Protein AF-A0A2J8MGQ7-F1 (afdb_monomer_lite)

Sequence (127 aa):
MDNKISPEAQVAELELDAVIGFNGHVPTGLKCHPDQEHMIYPLGCTVLIQAINTKEQNFLQGHGNNVSCLAISRSGEYIASGQVTFMGFKTSFCGIIRTESCLLGCPFTKAKLKLWPFLQMICTWYH

InterPro domains:
  IPR015943 WD40/YVTN repeat-like-containing domain superfamily [G3DSA:2.130.10.10] (12-21)
  IPR015943 WD40/YVTN repeat-like-containing domain superfamily [G3DSA:2.130.10.10] (22-85)
  IPR036322 WD40-repeat-containing domain superfamily [SSF50978] (15-83)
  IPR050630 WD repeat Echinoderm Microtubule-associated Protein-like [PTHR13720] (8-85)

Radius of gyration: 18.91 Å; chains: 1; bounding box: 63×36×53 Å

Organism: Pan troglodytes (NCBI:txid9598)

pLDDT: mean 70.19, std 22.71, range [23.09, 94.5]

Foldseek 3Di:
DDPPDDPDPDDDDDDDDDDDDADPVQVVQWDQQPVNQWIWHFDWQWIWIAGPVPRDIFIHHDGPTGWRYWDADPVRQWIWTDHDDDPDDPDPQIFIAGVVCRVVPHDGDRDDDDDDDDDPDDDDDDD

Secondary structure (DSSP, 8-state):
-----PPP--PPPPP--------TTSTT--EE-TTSSEEEEEETTEEEEEETTT--EEEEE--SS-EEEEEE-TTSSEEEEEE---TTS----EEEEEHHHHTTTPPP----PPP-SSSS-------

Structure (mmCIF, N/CA/C/O backbone):
data_AF-A0A2J8MGQ7-F1
#
_entry.id   AF-A0A2J8MGQ7-F1
#
loop_
_atom_site.group_PDB
_atom_site.id
_atom_site.type_symbol
_atom_site.label_atom_id
_atom_site.label_alt_id
_atom_site.label_comp_id
_atom_site.label_asym_id
_atom_site.label_entity_id
_atom_site.label_seq_id
_atom_site.pdbx_PDB_ins_code
_atom_site.Cartn_x
_atom_site.Cartn_y
_atom_site.Cartn_z
_atom_site.occupancy
_atom_site.B_iso_or_equiv
_atom_site.auth_seq_id
_atom_site.auth_comp_id
_atom_site.auth_asym_id
_atom_site.auth_atom_id
_atom_site.pdbx_PDB_model_num
ATOM 1 N N . MET A 1 1 ? 49.393 9.416 33.531 1.00 48.56 1 MET A N 1
ATOM 2 C CA . MET A 1 1 ? 48.715 10.264 32.527 1.00 48.56 1 MET A CA 1
ATOM 3 C C . MET A 1 1 ? 47.373 9.615 32.300 1.00 48.56 1 MET A C 1
ATOM 5 O O . MET A 1 1 ? 47.281 8.649 31.554 1.00 48.56 1 MET A O 1
ATOM 9 N N . ASP A 1 2 ? 46.390 10.051 33.076 1.00 50.78 2 ASP A N 1
ATOM 10 C CA . ASP A 1 2 ? 45.102 9.376 33.182 1.00 50.78 2 ASP A CA 1
ATOM 11 C C . ASP A 1 2 ? 44.245 9.770 31.983 1.00 50.78 2 ASP A C 1
ATOM 13 O O . ASP A 1 2 ? 43.874 10.934 31.819 1.00 50.78 2 ASP A O 1
ATOM 17 N N . ASN A 1 3 ? 43.979 8.797 31.113 1.00 54.81 3 ASN A N 1
ATOM 18 C CA . ASN A 1 3 ? 43.103 8.964 29.962 1.00 54.81 3 ASN A CA 1
ATOM 19 C C . ASN A 1 3 ? 41.664 9.117 30.467 1.00 54.81 3 ASN A C 1
ATOM 21 O O . ASN A 1 3 ? 40.973 8.137 30.741 1.00 54.81 3 ASN A O 1
ATOM 25 N N . LYS A 1 4 ? 41.218 10.366 30.624 1.00 59.81 4 LYS A N 1
ATOM 26 C CA . LYS A 1 4 ? 39.812 10.688 30.862 1.00 59.81 4 LYS A CA 1
ATOM 27 C C . LYS A 1 4 ? 39.033 10.446 29.571 1.00 59.81 4 LYS A C 1
ATOM 29 O O . LYS A 1 4 ? 39.105 11.241 28.640 1.00 59.81 4 LYS A O 1
ATOM 34 N N . ILE A 1 5 ? 38.302 9.338 29.530 1.00 63.28 5 ILE A N 1
ATOM 35 C CA . ILE A 1 5 ? 37.294 9.064 28.506 1.00 63.28 5 ILE A CA 1
ATOM 36 C C . ILE A 1 5 ? 36.172 10.094 28.688 1.00 63.28 5 ILE A C 1
ATOM 38 O O . ILE A 1 5 ? 35.540 10.169 29.741 1.00 63.28 5 ILE A O 1
ATOM 42 N N . SER A 1 6 ? 36.007 10.949 27.678 1.00 63.00 6 SER A N 1
ATOM 43 C CA . SER A 1 6 ? 34.891 11.890 27.545 1.00 63.00 6 SER A CA 1
ATOM 44 C C . SER A 1 6 ? 33.564 11.123 27.588 1.00 63.00 6 SER A C 1
ATOM 46 O O . SER A 1 6 ? 33.493 10.057 26.978 1.00 63.00 6 SER A O 1
ATOM 48 N N . PRO A 1 7 ? 32.510 11.642 28.243 1.00 65.06 7 PRO A N 1
ATOM 49 C CA . PRO A 1 7 ? 31.212 10.984 28.239 1.00 65.06 7 PRO A CA 1
ATOM 50 C C . PRO A 1 7 ? 30.700 10.894 26.798 1.00 65.06 7 PRO A C 1
ATOM 52 O O . PRO A 1 7 ? 30.649 11.896 26.083 1.00 65.06 7 PRO A O 1
ATOM 55 N N . GLU A 1 8 ? 30.382 9.679 26.360 1.00 63.72 8 GLU A N 1
ATOM 56 C CA . GLU A 1 8 ? 29.772 9.422 25.059 1.00 63.72 8 GLU A CA 1
ATOM 57 C C . GLU A 1 8 ? 28.444 10.183 24.993 1.00 63.72 8 GLU A C 1
ATOM 59 O O . GLU A 1 8 ? 27.554 9.991 25.825 1.00 63.72 8 GLU A O 1
ATOM 64 N N . ALA A 1 9 ? 28.336 11.115 24.045 1.00 67.12 9 ALA A N 1
ATOM 65 C CA . ALA A 1 9 ? 27.118 11.874 23.825 1.00 67.12 9 ALA A CA 1
ATOM 66 C C . ALA A 1 9 ? 26.003 10.901 23.422 1.00 67.12 9 ALA A C 1
ATOM 68 O O . ALA A 1 9 ? 26.069 10.269 22.369 1.00 67.12 9 ALA A O 1
ATOM 69 N N . GLN A 1 10 ? 24.997 10.761 24.281 1.00 67.62 10 GLN A N 1
ATOM 70 C CA . GLN A 1 10 ? 23.831 9.925 24.027 1.00 67.62 10 GLN A CA 1
ATOM 71 C C . GLN A 1 10 ? 23.027 10.565 22.889 1.00 67.62 10 GLN A C 1
ATOM 73 O O . GLN A 1 10 ? 22.421 11.622 23.066 1.00 67.62 10 GLN A O 1
ATOM 78 N N . VAL A 1 11 ? 23.080 9.968 21.699 1.00 79.25 11 VAL A N 1
ATOM 79 C CA . VAL A 1 11 ? 22.326 10.435 20.531 1.00 79.25 11 VAL A CA 1
ATOM 80 C C . VAL A 1 11 ? 20.893 9.931 20.665 1.00 79.25 11 VAL A C 1
ATOM 82 O O . VAL A 1 11 ? 20.668 8.725 20.709 1.00 79.25 11 VAL A O 1
ATOM 85 N N . ALA A 1 12 ? 19.932 10.850 20.760 1.00 82.94 12 ALA A N 1
ATOM 86 C CA . ALA A 1 12 ? 18.515 10.506 20.795 1.00 82.94 12 ALA A CA 1
ATOM 87 C C . ALA A 1 12 ? 18.059 9.976 19.425 1.00 82.94 12 ALA A C 1
ATOM 89 O O . ALA A 1 12 ? 18.365 10.571 18.389 1.00 82.94 12 ALA A O 1
ATOM 90 N N . GLU A 1 13 ? 17.331 8.862 19.430 1.00 83.00 13 GLU A N 1
ATOM 91 C CA . GLU A 1 13 ? 16.676 8.319 18.242 1.00 83.00 13 GLU A CA 1
ATOM 92 C C . GLU A 1 13 ? 15.493 9.223 17.858 1.00 83.00 13 GLU A C 1
ATOM 94 O O . GLU A 1 13 ? 14.741 9.676 18.722 1.00 83.00 13 GLU A O 1
ATOM 99 N N . LEU A 1 14 ? 15.373 9.550 16.570 1.00 85.69 14 LEU A N 1
ATOM 100 C CA . LEU A 1 14 ? 14.304 10.400 16.048 1.00 85.69 14 LEU A CA 1
ATOM 101 C C . LEU A 1 14 ? 13.229 9.524 15.410 1.00 85.69 14 LEU A C 1
ATOM 103 O O . LEU A 1 14 ? 13.522 8.747 14.500 1.00 85.69 14 LEU A O 1
ATOM 107 N N . GLU A 1 15 ? 11.988 9.697 15.851 1.00 81.12 15 GLU A N 1
ATOM 108 C CA . GLU A 1 15 ? 10.827 9.030 15.268 1.00 81.12 15 GLU A CA 1
ATOM 109 C C . GLU A 1 15 ? 10.194 9.896 14.171 1.00 81.12 15 GLU A C 1
ATOM 111 O O . GLU A 1 15 ? 10.194 11.129 14.231 1.00 81.12 15 GLU A O 1
ATOM 116 N N . LEU A 1 16 ? 9.673 9.244 13.132 1.00 78.75 16 LEU A N 1
ATOM 117 C CA . LEU A 1 16 ? 8.973 9.923 12.047 1.00 78.75 16 LEU A CA 1
ATOM 118 C C . LEU A 1 16 ? 7.576 10.340 12.518 1.00 78.75 16 LEU A C 1
ATOM 120 O O . LEU A 1 16 ? 6.727 9.481 12.728 1.00 78.75 16 LEU A O 1
ATOM 124 N N . ASP A 1 17 ? 7.342 11.648 12.621 1.00 82.50 17 ASP A N 1
ATOM 125 C CA . ASP A 1 17 ? 6.068 12.203 13.099 1.00 82.50 17 ASP A CA 1
ATOM 126 C C . ASP A 1 17 ? 4.961 12.144 12.030 1.00 82.50 17 ASP A C 1
ATOM 128 O O . ASP A 1 17 ? 3.910 11.537 12.219 1.00 82.50 17 ASP A O 1
ATOM 132 N N . ALA A 1 18 ? 5.205 12.728 10.855 1.00 84.12 18 ALA A N 1
ATOM 133 C CA . ALA A 1 18 ? 4.231 12.742 9.770 1.00 84.12 18 ALA A CA 1
ATOM 134 C C . ALA A 1 18 ? 4.896 12.913 8.407 1.00 84.12 18 ALA A C 1
ATOM 136 O O . ALA A 1 18 ? 6.004 13.443 8.283 1.00 84.12 18 ALA A O 1
ATOM 137 N N . VAL A 1 19 ? 4.176 12.517 7.356 1.00 87.12 19 VAL A N 1
ATOM 138 C CA . VAL A 1 19 ? 4.591 12.757 5.977 1.00 87.12 19 VAL A CA 1
ATOM 139 C C . VAL A 1 19 ? 3.481 13.396 5.157 1.00 87.12 19 VAL A C 1
ATOM 141 O O . VAL A 1 19 ? 2.312 13.019 5.228 1.00 87.12 19 VAL A O 1
ATOM 144 N N . ILE A 1 20 ? 3.873 14.360 4.326 1.00 87.75 20 ILE A N 1
ATOM 145 C CA . ILE A 1 20 ? 2.988 15.081 3.418 1.00 87.75 20 ILE A CA 1
ATOM 146 C C . ILE A 1 20 ? 3.469 14.836 1.989 1.00 87.75 20 ILE A C 1
ATOM 148 O O . ILE A 1 20 ? 4.624 15.096 1.656 1.00 87.75 20 ILE A O 1
ATOM 152 N N . GLY A 1 21 ? 2.568 14.346 1.141 1.00 88.00 21 GLY A N 1
ATOM 153 C CA . GLY A 1 21 ? 2.836 14.075 -0.270 1.00 88.00 21 GLY A CA 1
ATOM 154 C C . GLY A 1 21 ? 2.407 12.673 -0.692 1.00 88.00 21 GLY A C 1
ATOM 155 O O . GLY A 1 21 ? 2.193 11.793 0.138 1.00 88.00 21 GLY A O 1
ATOM 156 N N . PHE A 1 22 ? 2.278 12.465 -2.002 1.00 88.56 22 PHE A N 1
ATOM 157 C CA . PHE A 1 22 ? 1.954 11.169 -2.602 1.00 88.56 22 PHE A CA 1
ATOM 158 C C . PHE A 1 22 ? 2.682 11.004 -3.941 1.00 88.56 22 PHE A C 1
ATOM 160 O O . PHE A 1 22 ? 2.957 11.987 -4.634 1.00 88.56 22 PHE A O 1
ATOM 167 N N . ASN A 1 23 ? 2.986 9.763 -4.331 1.00 85.88 23 ASN A N 1
ATOM 168 C CA . ASN A 1 23 ? 3.589 9.488 -5.634 1.00 85.88 23 ASN A CA 1
ATOM 169 C C . ASN A 1 23 ? 2.516 9.368 -6.731 1.00 85.88 23 ASN A C 1
ATOM 171 O O . ASN A 1 23 ? 1.955 8.296 -6.960 1.00 85.88 23 A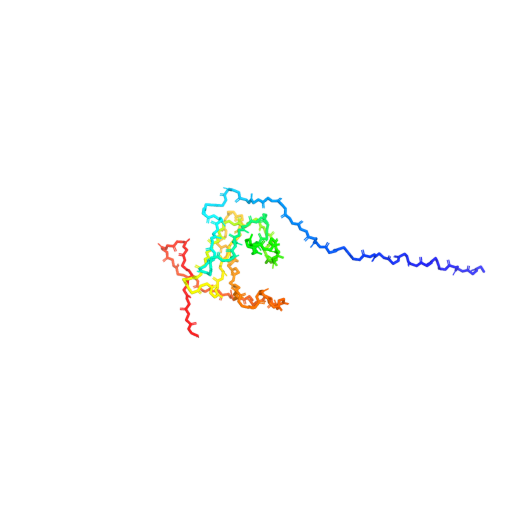SN A O 1
ATOM 175 N N . GLY A 1 24 ? 2.269 10.467 -7.447 1.00 86.94 24 GLY A N 1
ATOM 176 C CA . GLY A 1 24 ? 1.301 10.516 -8.549 1.00 86.94 24 GLY A CA 1
ATOM 177 C C . GLY A 1 24 ? 1.705 9.756 -9.819 1.00 86.94 24 GLY A C 1
ATOM 178 O O . GLY A 1 24 ? 0.880 9.609 -10.715 1.00 86.94 24 GLY A O 1
ATOM 179 N N . HIS A 1 25 ? 2.944 9.260 -9.919 1.00 87.38 25 HIS A N 1
ATOM 180 C CA . HIS A 1 25 ? 3.391 8.493 -11.085 1.00 87.38 25 HIS A CA 1
ATOM 181 C C . HIS A 1 25 ? 2.885 7.045 -11.070 1.00 87.38 25 HIS A C 1
ATOM 183 O O . HIS A 1 25 ? 2.820 6.410 -12.120 1.00 87.38 25 HIS A O 1
ATOM 189 N N . VAL A 1 26 ? 2.517 6.513 -9.898 1.00 86.94 26 VAL A N 1
ATOM 190 C CA . VAL A 1 26 ? 1.999 5.146 -9.764 1.00 86.94 26 VAL A CA 1
ATOM 191 C C . VAL A 1 26 ? 0.546 5.108 -10.250 1.00 86.94 26 VAL A C 1
ATOM 193 O O . VAL A 1 26 ? -0.328 5.684 -9.591 1.00 86.94 26 VAL A O 1
ATOM 196 N N . PRO A 1 27 ? 0.233 4.425 -11.3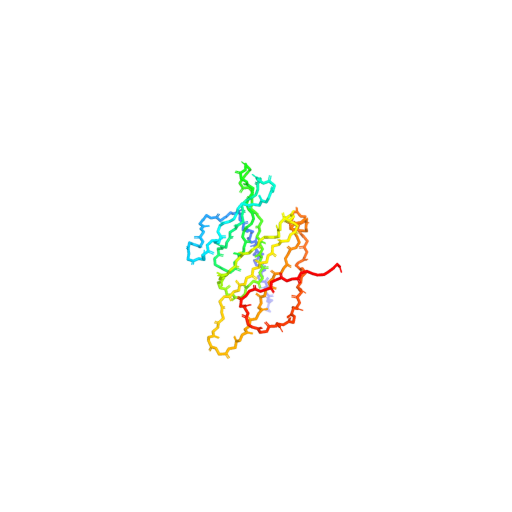68 1.00 84.38 27 PRO A N 1
ATOM 197 C CA . PRO A 1 27 ? -1.119 4.412 -11.908 1.00 84.38 27 PRO A CA 1
ATOM 198 C C . PRO A 1 27 ? -2.097 3.810 -10.905 1.00 84.38 27 PRO A C 1
ATOM 200 O O . PRO A 1 27 ? -1.923 2.688 -10.429 1.00 84.38 27 PRO A O 1
ATOM 203 N N . THR A 1 28 ? -3.154 4.555 -10.589 1.00 86.81 28 THR A N 1
ATOM 204 C CA . THR A 1 28 ? -4.156 4.161 -9.587 1.00 86.81 28 THR A CA 1
ATOM 205 C C . THR A 1 28 ? -3.573 3.893 -8.187 1.00 86.81 28 THR A C 1
ATOM 207 O O . THR A 1 28 ? -4.161 3.138 -7.418 1.00 86.81 28 THR A O 1
ATOM 210 N N . GLY A 1 29 ? -2.426 4.499 -7.856 1.00 86.88 29 GLY A N 1
ATOM 211 C CA . GLY A 1 29 ? -1.696 4.259 -6.609 1.00 86.88 29 GLY A CA 1
ATOM 212 C C . GLY A 1 29 ? -2.379 4.784 -5.345 1.00 86.88 29 GLY A C 1
ATOM 213 O O . GLY A 1 29 ? -2.102 4.268 -4.274 1.00 86.88 29 GLY A O 1
ATOM 214 N N . LEU A 1 30 ? -3.286 5.758 -5.445 1.00 93.88 30 LEU A N 1
ATOM 215 C CA . LEU A 1 30 ? -4.131 6.184 -4.327 1.00 93.88 30 LEU A CA 1
ATOM 216 C C . LEU A 1 30 ? -5.424 5.361 -4.325 1.00 93.88 30 LEU A C 1
ATOM 218 O O . LEU A 1 30 ? -6.174 5.370 -5.304 1.00 93.88 30 LEU A O 1
ATOM 222 N N . LYS A 1 31 ? -5.686 4.652 -3.228 1.00 92.06 31 LYS A N 1
ATOM 223 C CA . LYS A 1 31 ? -6.867 3.805 -3.046 1.00 92.06 31 LYS A CA 1
ATOM 224 C C . LYS A 1 31 ? -7.572 4.146 -1.735 1.00 92.06 31 LYS A C 1
ATOM 226 O O . LYS A 1 31 ? -6.916 4.399 -0.732 1.00 92.06 31 LYS A O 1
ATOM 231 N N . CYS A 1 32 ? -8.899 4.099 -1.738 1.00 94.00 32 CYS A N 1
ATOM 232 C CA . CYS A 1 32 ? -9.684 4.068 -0.507 1.00 94.00 32 CYS A CA 1
ATOM 233 C C . CYS A 1 32 ? -9.855 2.607 -0.077 1.00 94.00 32 CYS A C 1
ATOM 235 O O . CYS A 1 32 ? -10.130 1.746 -0.920 1.00 94.00 32 CYS A O 1
ATOM 237 N N . HIS A 1 33 ? -9.650 2.324 1.203 1.00 92.56 33 HIS A N 1
ATOM 238 C CA . HIS A 1 33 ? -9.894 1.011 1.775 1.00 92.56 33 HIS A CA 1
ATOM 239 C C . HIS A 1 33 ? -11.412 0.715 1.791 1.00 92.56 33 HIS A C 1
ATOM 241 O O . HIS A 1 33 ? -12.211 1.650 1.877 1.00 92.56 33 HIS A O 1
ATOM 247 N N . PRO A 1 34 ? -11.852 -0.556 1.685 1.00 90.31 34 PRO A N 1
ATOM 248 C CA . PRO A 1 34 ? -13.279 -0.894 1.672 1.00 90.31 34 PRO A CA 1
ATOM 249 C C . PRO A 1 34 ? -14.071 -0.456 2.912 1.00 90.31 34 PRO A C 1
ATOM 251 O O . PRO A 1 34 ? -15.292 -0.338 2.824 1.00 90.31 34 PRO A O 1
ATOM 254 N N . ASP A 1 35 ? -13.400 -0.197 4.040 1.00 91.12 35 ASP A N 1
ATOM 255 C CA . ASP A 1 35 ? -14.031 0.373 5.240 1.00 91.12 35 ASP A CA 1
ATOM 256 C C . ASP A 1 35 ? -14.417 1.851 5.102 1.00 91.12 35 ASP A C 1
ATOM 258 O O . ASP A 1 35 ? -15.158 2.346 5.939 1.00 91.12 35 ASP A O 1
ATOM 262 N N . GLN A 1 36 ? -13.953 2.533 4.048 1.00 92.62 36 GLN A N 1
ATOM 263 C CA . GLN A 1 36 ? -14.179 3.957 3.778 1.00 92.62 36 GLN A CA 1
ATOM 264 C C . GLN A 1 36 ? -13.587 4.918 4.822 1.00 92.62 36 GLN A C 1
ATOM 266 O O . GLN A 1 36 ? -13.826 6.120 4.746 1.00 92.62 36 GLN A O 1
ATOM 271 N N . GLU A 1 37 ? -12.760 4.415 5.737 1.00 93.75 37 GLU A N 1
ATOM 272 C CA . GLU A 1 37 ? -12.134 5.184 6.816 1.00 93.75 37 GLU A CA 1
ATOM 273 C C . GLU A 1 37 ? -10.632 5.395 6.575 1.00 93.75 37 GLU A C 1
ATOM 275 O O . GLU A 1 37 ? -10.042 6.337 7.112 1.00 93.75 37 GLU A O 1
ATOM 280 N N . HIS A 1 38 ? -10.008 4.567 5.726 1.00 93.38 38 HIS A N 1
ATOM 281 C CA . HIS A 1 38 ? -8.571 4.622 5.447 1.00 93.38 38 HIS A CA 1
ATOM 282 C C . HIS A 1 38 ? -8.250 4.873 3.968 1.00 93.38 38 HIS A C 1
ATOM 284 O O . HIS A 1 38 ? -8.832 4.282 3.058 1.00 93.38 38 HIS A O 1
ATOM 290 N N . MET A 1 39 ? -7.246 5.711 3.717 1.00 94.50 39 MET A N 1
ATOM 291 C CA . MET A 1 39 ? -6.609 5.885 2.410 1.00 94.50 39 MET A CA 1
ATOM 292 C C . MET A 1 39 ? -5.269 5.168 2.377 1.00 94.50 39 MET A C 1
ATOM 294 O O . MET A 1 39 ? -4.513 5.217 3.340 1.00 94.50 39 MET A O 1
ATOM 298 N N . ILE A 1 40 ? -4.947 4.536 1.253 1.00 94.06 40 ILE A N 1
ATOM 299 C CA . ILE A 1 40 ? -3.706 3.787 1.070 1.00 94.06 40 ILE A CA 1
ATOM 300 C C . ILE A 1 40 ? -3.007 4.305 -0.182 1.00 94.06 40 ILE A C 1
ATOM 302 O O . ILE A 1 40 ? -3.619 4.367 -1.253 1.00 94.06 40 ILE A O 1
ATOM 306 N N . TYR A 1 41 ? -1.739 4.697 -0.057 1.00 94.06 41 TYR A N 1
ATOM 307 C CA . TYR A 1 41 ? -0.975 5.247 -1.175 1.00 94.06 41 TYR A CA 1
ATOM 308 C C . TYR A 1 41 ? 0.539 5.057 -1.037 1.00 94.06 41 TYR A C 1
ATOM 310 O O . TYR A 1 41 ? 1.069 5.021 0.073 1.00 94.06 41 TYR A O 1
ATOM 318 N N . PRO A 1 42 ? 1.271 4.949 -2.159 1.00 92.56 42 PRO A N 1
ATOM 319 C CA . PRO A 1 42 ? 2.721 4.885 -2.148 1.00 92.56 42 PRO A CA 1
ATOM 320 C C . PRO A 1 42 ? 3.356 6.269 -2.000 1.00 92.56 42 PRO A C 1
ATOM 322 O O . PRO A 1 42 ? 2.912 7.261 -2.591 1.00 92.56 42 PRO A O 1
ATOM 325 N N . LEU A 1 43 ? 4.480 6.297 -1.294 1.00 92.25 43 LEU A N 1
ATOM 326 C CA . LEU A 1 43 ? 5.385 7.429 -1.224 1.00 92.25 43 LEU A CA 1
ATOM 327 C C . LEU A 1 43 ? 6.833 6.931 -1.226 1.00 92.25 43 LEU A C 1
ATOM 329 O O . LEU A 1 43 ? 7.319 6.366 -0.247 1.00 92.25 43 LEU A O 1
ATOM 333 N N . GLY A 1 44 ? 7.530 7.131 -2.345 1.00 89.62 44 GLY A N 1
ATOM 334 C CA . GLY A 1 44 ? 8.874 6.584 -2.514 1.00 89.62 44 GLY A CA 1
ATOM 335 C C . GLY A 1 44 ? 8.865 5.057 -2.377 1.00 89.62 44 GLY A C 1
ATOM 336 O O . GLY A 1 44 ? 8.126 4.364 -3.072 1.00 89.62 44 GLY A O 1
ATOM 337 N N . CYS A 1 45 ? 9.678 4.527 -1.465 1.00 88.62 45 CYS A N 1
ATOM 338 C CA . CYS A 1 45 ? 9.777 3.099 -1.142 1.00 88.62 45 CYS A CA 1
ATOM 339 C C . CYS A 1 45 ? 8.842 2.631 -0.006 1.00 88.62 45 CYS A C 1
ATOM 341 O O . CYS A 1 45 ? 8.958 1.499 0.463 1.00 88.62 45 CYS A O 1
ATOM 343 N N . THR A 1 46 ? 7.903 3.465 0.433 1.00 88.19 46 THR A N 1
ATOM 344 C CA . THR A 1 46 ? 6.989 3.150 1.539 1.00 88.19 46 THR A CA 1
ATOM 345 C C . THR A 1 46 ? 5.547 3.191 1.046 1.00 88.19 46 THR A C 1
ATOM 347 O O . THR A 1 46 ? 5.207 3.977 0.161 1.00 88.19 46 THR A O 1
ATOM 350 N N . VAL A 1 47 ? 4.683 2.351 1.613 1.00 90.69 47 VAL A N 1
ATOM 351 C CA . VAL A 1 47 ? 3.227 2.468 1.439 1.00 90.69 47 VAL A CA 1
ATOM 352 C C . VAL A 1 47 ? 2.638 3.034 2.724 1.00 90.69 47 VAL A C 1
ATOM 354 O O . VAL A 1 47 ? 2.946 2.548 3.806 1.00 90.69 47 VAL A O 1
ATOM 357 N N . LEU A 1 48 ? 1.821 4.074 2.618 1.00 92.00 48 LEU A N 1
ATOM 358 C CA . LEU A 1 48 ? 1.135 4.680 3.753 1.00 92.00 48 LEU A CA 1
ATOM 359 C C . LEU A 1 48 ? -0.300 4.169 3.820 1.00 92.00 48 LEU A C 1
ATOM 361 O O . 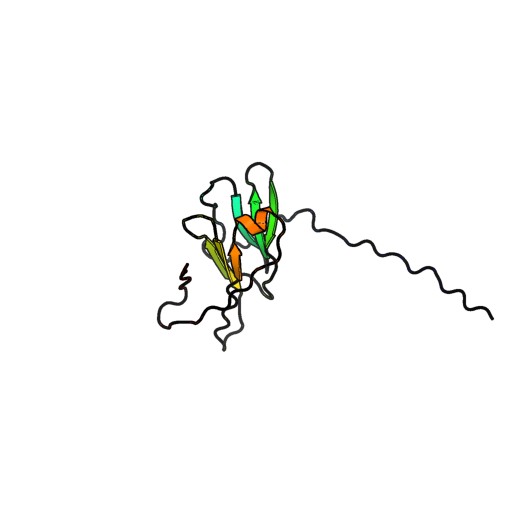LEU A 1 48 ? -0.958 4.043 2.787 1.00 92.00 48 LEU A O 1
ATOM 365 N N . ILE A 1 49 ? -0.775 3.933 5.041 1.00 92.94 49 ILE A N 1
ATOM 366 C CA . ILE A 1 49 ? -2.195 3.823 5.377 1.00 92.94 49 ILE A CA 1
ATOM 367 C C . ILE A 1 49 ? -2.525 5.030 6.250 1.00 92.94 49 ILE A C 1
ATOM 369 O O . ILE A 1 49 ? -1.953 5.177 7.325 1.00 92.94 49 ILE A O 1
ATOM 373 N N . GLN A 1 50 ? -3.419 5.900 5.797 1.00 93.31 50 GLN A N 1
ATOM 374 C CA . GLN A 1 50 ? -3.807 7.107 6.513 1.00 93.31 50 GLN A CA 1
ATOM 375 C C . GLN A 1 50 ? -5.291 7.076 6.865 1.00 93.31 50 GLN A C 1
ATOM 377 O O . GLN A 1 50 ? -6.135 6.953 5.977 1.00 93.31 50 GLN A O 1
ATOM 382 N N . ALA A 1 51 ? -5.611 7.265 8.143 1.00 93.19 51 ALA A N 1
ATOM 383 C CA . ALA A 1 51 ? -6.979 7.476 8.589 1.00 93.19 51 ALA A CA 1
ATOM 384 C C . ALA A 1 51 ? -7.508 8.819 8.060 1.00 93.19 51 ALA A C 1
ATOM 386 O O . ALA A 1 51 ? -6.880 9.872 8.208 1.00 93.19 51 ALA A O 1
ATOM 387 N N . ILE A 1 52 ? -8.677 8.805 7.422 1.00 93.00 52 ILE A N 1
ATOM 388 C CA . ILE A 1 52 ? -9.246 9.985 6.757 1.00 93.00 52 ILE A CA 1
ATOM 389 C C . ILE A 1 52 ? -9.638 11.049 7.782 1.00 93.00 52 ILE A C 1
ATOM 391 O O . ILE A 1 52 ? -9.366 12.236 7.561 1.00 93.00 52 ILE A O 1
ATOM 395 N N . ASN A 1 53 ? -10.238 10.615 8.890 1.00 93.75 53 ASN A N 1
ATOM 396 C CA . ASN A 1 53 ? -10.809 11.481 9.915 1.00 93.75 53 ASN A CA 1
ATOM 397 C C . ASN A 1 53 ? -9.748 12.016 10.885 1.00 93.75 53 ASN A C 1
ATOM 399 O O . ASN A 1 53 ? -9.674 13.223 11.101 1.00 93.75 53 ASN A O 1
ATOM 403 N N . THR A 1 54 ? -8.890 11.143 11.423 1.00 93.12 54 THR A N 1
ATOM 404 C CA . THR A 1 54 ? -7.874 11.518 12.426 1.00 93.12 54 THR A CA 1
ATOM 405 C C . THR A 1 54 ? -6.556 11.989 11.815 1.00 93.12 54 THR A C 1
ATOM 407 O O . THR A 1 54 ? -5.754 12.607 12.504 1.00 93.12 54 THR A O 1
ATOM 410 N N . LYS A 1 55 ? -6.329 11.725 10.519 1.00 91.06 55 LYS A N 1
ATOM 411 C CA . LYS A 1 55 ? -5.055 11.943 9.809 1.00 91.06 55 LYS A CA 1
ATOM 412 C C . LYS A 1 55 ? -3.880 11.112 10.318 1.00 91.06 55 LYS A C 1
ATOM 414 O O . LYS A 1 55 ? -2.789 11.299 9.785 1.00 91.06 55 LYS A O 1
ATOM 419 N N . GLU A 1 56 ? -4.103 10.178 11.240 1.00 91.25 56 GLU A N 1
ATOM 420 C CA . GLU A 1 56 ? -3.091 9.229 11.711 1.00 91.25 56 GLU A CA 1
ATOM 421 C C . GLU A 1 56 ? -2.529 8.403 10.548 1.00 91.25 56 GLU A C 1
ATOM 423 O O . GLU A 1 56 ? -3.266 8.021 9.633 1.00 91.25 56 GLU A O 1
ATOM 428 N N . GLN A 1 57 ? -1.219 8.155 10.568 1.00 90.38 57 GLN A N 1
ATOM 429 C CA . GLN A 1 57 ? -0.487 7.503 9.484 1.00 90.38 57 GLN A CA 1
ATOM 430 C C . GLN A 1 57 ? 0.241 6.260 9.988 1.00 90.38 57 GLN A C 1
ATOM 432 O O . GLN A 1 57 ? 1.001 6.321 10.947 1.00 90.38 57 GLN A O 1
ATOM 437 N N . ASN A 1 58 ? 0.068 5.156 9.268 1.00 89.69 58 ASN A N 1
ATOM 438 C CA . ASN A 1 58 ? 0.827 3.928 9.451 1.00 89.69 58 ASN A CA 1
ATOM 439 C C . ASN A 1 58 ? 1.738 3.702 8.242 1.00 89.69 58 ASN A C 1
ATOM 441 O O . ASN A 1 58 ? 1.305 3.796 7.087 1.00 89.69 58 ASN A O 1
ATOM 445 N N . PHE A 1 59 ? 3.002 3.374 8.510 1.00 86.56 59 PHE A N 1
ATOM 446 C CA . PHE A 1 59 ? 4.038 3.228 7.491 1.00 86.56 59 PHE A CA 1
ATOM 447 C C . PHE A 1 59 ? 4.357 1.756 7.233 1.00 86.56 59 PHE A C 1
ATOM 449 O O . PHE A 1 59 ? 4.914 1.057 8.076 1.00 86.56 59 PHE A O 1
ATOM 456 N N . LEU A 1 60 ? 4.070 1.292 6.020 1.00 86.44 60 LEU A N 1
ATOM 457 C CA . LEU A 1 60 ? 4.466 -0.028 5.544 1.00 86.44 60 LEU A CA 1
ATOM 458 C C . LEU A 1 60 ? 5.836 0.066 4.870 1.00 86.44 60 LEU A C 1
ATOM 460 O O . LEU A 1 60 ? 5.953 0.380 3.680 1.00 86.44 60 LEU A O 1
ATOM 464 N N . GLN A 1 61 ? 6.878 -0.188 5.654 1.00 82.69 61 GLN A N 1
ATOM 465 C CA . GLN A 1 61 ? 8.268 -0.153 5.210 1.00 82.69 61 GLN A CA 1
ATOM 466 C C . GLN A 1 61 ? 8.757 -1.552 4.811 1.00 82.69 61 GLN A C 1
ATOM 468 O O . GLN A 1 61 ? 8.422 -2.555 5.434 1.00 82.69 61 GLN A O 1
ATOM 473 N N . GLY A 1 62 ? 9.575 -1.641 3.763 1.00 77.69 62 GLY A N 1
ATOM 474 C CA . GLY A 1 62 ? 10.161 -2.922 3.353 1.00 77.69 62 GLY A CA 1
ATOM 475 C C . GLY A 1 62 ? 10.622 -2.992 1.904 1.00 77.69 62 GLY A C 1
ATOM 476 O O . GLY A 1 62 ? 11.412 -3.877 1.568 1.00 77.69 62 GLY A O 1
ATOM 477 N N . HIS A 1 63 ? 10.178 -2.070 1.046 1.00 80.25 63 HIS A N 1
ATOM 478 C CA . HIS A 1 63 ? 10.727 -1.974 -0.301 1.00 80.25 63 HIS A CA 1
ATOM 479 C C . HIS A 1 63 ? 12.105 -1.312 -0.276 1.00 80.25 63 HIS A C 1
ATOM 481 O O . HIS A 1 63 ? 12.331 -0.320 0.409 1.00 80.25 63 HIS A O 1
ATOM 487 N N . GLY A 1 64 ? 13.028 -1.853 -1.070 1.00 82.38 64 GLY A N 1
ATOM 488 C CA . GLY A 1 64 ? 14.362 -1.272 -1.265 1.00 82.38 64 GLY A CA 1
ATOM 489 C C . GLY A 1 64 ? 14.427 -0.254 -2.407 1.00 82.38 64 GLY A C 1
ATOM 490 O O . GLY A 1 64 ? 15.497 0.261 -2.707 1.00 82.38 64 GLY A O 1
ATOM 491 N N . ASN A 1 65 ? 13.312 -0.017 -3.100 1.00 84.38 65 ASN A N 1
ATOM 492 C CA . ASN A 1 65 ? 13.208 0.917 -4.220 1.00 84.38 65 ASN A CA 1
ATOM 493 C C . ASN A 1 65 ? 11.783 1.489 -4.295 1.00 84.38 65 ASN A C 1
ATOM 495 O O . ASN A 1 65 ? 10.896 1.030 -3.576 1.00 84.38 65 ASN A O 1
ATOM 499 N N . ASN A 1 66 ? 11.556 2.469 -5.172 1.00 86.56 66 ASN A N 1
ATOM 500 C CA . ASN A 1 66 ? 10.267 3.128 -5.341 1.00 86.56 66 ASN A CA 1
ATOM 501 C C . ASN A 1 66 ? 9.149 2.118 -5.636 1.00 86.56 66 ASN A C 1
ATOM 503 O O . ASN A 1 66 ? 9.293 1.260 -6.512 1.00 86.56 66 ASN A O 1
ATOM 507 N N . VAL A 1 67 ? 8.033 2.242 -4.924 1.00 88.69 67 VAL A N 1
ATOM 508 C CA . VAL A 1 67 ? 6.829 1.444 -5.149 1.00 88.69 67 VAL A CA 1
ATOM 509 C C . VAL A 1 67 ? 6.276 1.779 -6.533 1.00 88.69 67 VAL A C 1
ATOM 511 O O . VAL A 1 67 ? 6.146 2.946 -6.901 1.00 88.69 67 VAL A O 1
ATOM 514 N N . SER A 1 68 ? 5.985 0.751 -7.323 1.00 87.81 68 SER A N 1
ATOM 515 C CA . SER A 1 68 ? 5.526 0.854 -8.712 1.00 87.81 68 SER A CA 1
ATOM 516 C C . SER A 1 68 ? 4.090 0.378 -8.916 1.00 87.81 68 SER A C 1
ATOM 518 O O . SER A 1 68 ? 3.475 0.734 -9.919 1.00 87.81 68 SER A O 1
ATOM 520 N N . CYS A 1 69 ? 3.538 -0.406 -7.988 1.00 86.81 69 CYS A N 1
ATOM 521 C CA . CYS A 1 69 ? 2.147 -0.850 -8.019 1.00 86.81 69 CYS A CA 1
ATOM 522 C C . CYS A 1 69 ? 1.596 -1.097 -6.609 1.00 86.81 69 CYS A C 1
ATOM 524 O O . CYS A 1 69 ? 2.349 -1.401 -5.681 1.00 86.81 69 CYS A O 1
ATOM 526 N N . LEU A 1 70 ? 0.273 -0.972 -6.471 1.00 88.62 70 LEU A N 1
ATOM 527 C CA . LEU A 1 70 ? -0.467 -1.161 -5.226 1.00 88.62 70 LEU A CA 1
ATOM 528 C C . LEU A 1 70 ? -1.854 -1.760 -5.518 1.00 88.62 70 LEU A C 1
ATOM 530 O O . LEU A 1 70 ? -2.551 -1.302 -6.426 1.00 88.62 70 LEU A O 1
ATOM 534 N N . ALA A 1 71 ? -2.270 -2.748 -4.728 1.00 88.31 71 ALA A N 1
ATOM 535 C CA . ALA A 1 71 ? -3.597 -3.352 -4.774 1.00 88.31 71 ALA A CA 1
ATOM 536 C C . ALA A 1 71 ? -4.107 -3.683 -3.363 1.00 88.31 71 ALA A C 1
ATOM 538 O O . ALA A 1 71 ? -3.322 -3.974 -2.465 1.00 88.31 71 ALA A O 1
ATOM 539 N N . ILE A 1 72 ? -5.428 -3.671 -3.188 1.00 87.75 72 ILE A N 1
ATOM 540 C CA . ILE A 1 72 ? -6.111 -4.040 -1.940 1.00 87.75 72 ILE A CA 1
ATOM 541 C C . ILE A 1 72 ? -7.054 -5.204 -2.255 1.00 87.75 72 ILE A C 1
ATOM 543 O O . ILE A 1 72 ? -7.673 -5.228 -3.326 1.00 87.75 72 ILE A O 1
ATOM 547 N N . SER A 1 73 ? -7.159 -6.182 -1.355 1.00 88.62 73 SER A N 1
ATOM 548 C CA . SER A 1 73 ? -8.153 -7.250 -1.466 1.00 88.62 73 SER A CA 1
ATOM 549 C C . SER A 1 73 ? -9.576 -6.688 -1.394 1.00 88.62 73 SER A C 1
ATOM 551 O O . SER A 1 73 ? -9.835 -5.649 -0.792 1.00 88.62 73 SER A O 1
ATOM 553 N N . ARG A 1 74 ? -10.547 -7.404 -1.973 1.00 85.12 74 ARG A N 1
ATOM 554 C CA . ARG A 1 74 ? -11.962 -6.997 -1.898 1.00 85.12 74 ARG A CA 1
ATOM 555 C C . ARG A 1 74 ? -12.503 -6.963 -0.465 1.00 85.12 74 ARG A C 1
ATOM 557 O O . ARG A 1 74 ? -13.385 -6.162 -0.194 1.00 85.12 74 ARG A O 1
ATOM 564 N N . SER A 1 75 ? -11.983 -7.818 0.421 1.00 83.25 75 SER A N 1
ATOM 565 C CA . SER A 1 75 ? -12.331 -7.813 1.847 1.00 83.25 75 SER A CA 1
ATOM 566 C C . SER A 1 75 ? -11.646 -6.691 2.632 1.00 83.25 75 SER A C 1
ATOM 568 O O . SER A 1 75 ? -12.031 -6.440 3.765 1.00 83.25 75 SER A O 1
ATOM 570 N N . GLY A 1 76 ? -10.627 -6.033 2.067 1.00 83.19 76 GLY A N 1
ATOM 571 C CA . GLY A 1 76 ? -9.794 -5.056 2.772 1.00 83.19 76 GLY A CA 1
ATOM 572 C C . GLY A 1 76 ? -8.699 -5.679 3.644 1.00 83.19 76 GLY A C 1
ATOM 573 O O . GLY A 1 76 ? -7.715 -5.029 3.967 1.00 83.19 76 GLY A O 1
ATOM 574 N N . GLU A 1 77 ? -8.779 -6.971 3.957 1.00 83.38 77 GLU A N 1
ATOM 575 C CA . GLU A 1 77 ? -7.842 -7.636 4.872 1.00 83.38 77 GLU A CA 1
ATOM 576 C C . GLU A 1 77 ? -6.394 -7.687 4.386 1.00 83.38 77 GLU A C 1
ATOM 578 O O . GLU A 1 77 ? -5.512 -7.987 5.185 1.00 83.38 77 GLU A O 1
ATOM 583 N N . TYR A 1 78 ? -6.125 -7.430 3.104 1.00 83.19 78 TYR A N 1
ATOM 584 C CA . TYR A 1 78 ? -4.780 -7.537 2.559 1.00 83.19 78 TYR A CA 1
ATOM 585 C C . TYR A 1 78 ? -4.434 -6.425 1.584 1.00 83.19 78 TYR A C 1
ATOM 587 O O . TYR A 1 78 ? -5.226 -6.058 0.714 1.00 83.19 78 TYR A O 1
ATOM 595 N N . ILE A 1 79 ? -3.185 -5.984 1.666 1.00 86.56 79 ILE A N 1
ATOM 596 C CA . ILE A 1 79 ? -2.569 -5.022 0.760 1.00 86.56 79 ILE A CA 1
ATOM 597 C C . ILE A 1 79 ? -1.395 -5.709 0.069 1.00 86.56 79 ILE A C 1
ATOM 599 O O . ILE A 1 79 ? -0.589 -6.371 0.719 1.00 86.56 79 ILE A O 1
ATOM 603 N N . ALA A 1 80 ? -1.301 -5.546 -1.248 1.00 87.38 80 ALA A N 1
ATOM 604 C CA . ALA A 1 80 ? -0.191 -6.016 -2.062 1.00 87.38 80 ALA A CA 1
ATOM 605 C C . ALA A 1 80 ? 0.515 -4.828 -2.724 1.00 87.38 80 ALA A C 1
ATOM 607 O O . ALA A 1 80 ? -0.134 -3.986 -3.346 1.00 87.38 80 ALA A O 1
ATOM 608 N N . SER A 1 81 ? 1.842 -4.773 -2.637 1.00 84.94 81 SER A N 1
ATOM 609 C CA . SER A 1 81 ? 2.655 -3.710 -3.242 1.00 84.94 81 SER A CA 1
ATOM 610 C C . SER A 1 81 ? 3.887 -4.269 -3.946 1.00 84.94 81 SER A C 1
ATOM 612 O O . SER A 1 81 ? 4.428 -5.297 -3.542 1.00 84.94 81 SER A O 1
ATOM 614 N N . GLY A 1 82 ? 4.343 -3.601 -5.008 1.00 86.06 82 GLY A N 1
ATOM 615 C CA . GLY A 1 82 ? 5.546 -3.969 -5.767 1.00 86.06 82 GLY A CA 1
ATOM 616 C C . GLY A 1 82 ? 6.487 -2.784 -5.965 1.00 86.06 82 GLY A C 1
ATOM 617 O O . GLY A 1 82 ? 6.049 -1.641 -5.899 1.00 86.06 82 GLY A O 1
ATOM 618 N N . GLN A 1 83 ? 7.776 -3.039 -6.213 1.00 83.06 83 GLN A N 1
ATOM 619 C CA . GLN A 1 83 ? 8.794 -1.995 -6.422 1.00 83.06 83 GLN A CA 1
ATOM 620 C C . GLN A 1 83 ? 9.407 -2.011 -7.827 1.00 83.06 83 GLN A C 1
ATOM 622 O O . GLN A 1 83 ? 9.432 -3.042 -8.504 1.00 83.06 83 GLN A O 1
ATOM 627 N N . VAL A 1 84 ? 9.965 -0.870 -8.242 1.00 80.69 84 VAL A N 1
ATOM 628 C CA . VAL A 1 84 ? 10.766 -0.745 -9.466 1.00 80.69 84 VAL A CA 1
ATOM 629 C C . VAL A 1 84 ? 12.014 -1.618 -9.358 1.00 80.69 84 VAL A C 1
ATOM 631 O O . VAL A 1 84 ? 12.721 -1.632 -8.345 1.00 80.69 84 VAL A O 1
ATOM 634 N N . THR A 1 85 ? 12.305 -2.344 -10.431 1.00 72.06 85 THR A N 1
ATOM 635 C CA . THR A 1 85 ? 13.484 -3.199 -10.541 1.00 72.06 85 THR A CA 1
ATOM 636 C C . THR A 1 85 ? 14.182 -2.955 -11.873 1.00 72.06 85 THR A C 1
ATOM 638 O O . THR A 1 85 ? 13.540 -2.611 -12.864 1.00 72.06 85 THR A O 1
ATOM 641 N N . PHE A 1 86 ? 15.513 -3.050 -11.880 1.00 61.53 86 PHE A N 1
ATOM 642 C CA . PHE A 1 86 ? 16.312 -2.737 -13.062 1.00 61.53 86 PHE A CA 1
ATOM 643 C C . PHE A 1 86 ? 16.107 -3.799 -14.153 1.00 61.53 86 PHE A C 1
ATOM 645 O O . PHE A 1 86 ? 16.008 -4.995 -13.864 1.00 61.53 86 PHE A O 1
ATOM 652 N N . MET A 1 87 ? 16.008 -3.348 -15.406 1.00 55.12 87 MET A N 1
ATOM 653 C CA . MET A 1 87 ? 15.658 -4.182 -16.557 1.00 55.12 87 MET A CA 1
ATOM 654 C C . MET A 1 87 ? 16.651 -5.341 -16.729 1.00 55.12 87 MET A C 1
ATOM 656 O O . MET A 1 87 ? 17.855 -5.127 -16.828 1.00 55.12 87 MET A O 1
ATOM 660 N N . GLY A 1 88 ? 16.128 -6.571 -16.770 1.00 50.22 88 GLY A N 1
ATOM 661 C CA . GLY A 1 88 ? 16.900 -7.798 -17.009 1.00 50.22 88 GLY A CA 1
ATOM 662 C C . GLY A 1 88 ? 16.489 -8.985 -16.134 1.00 50.22 88 GLY A C 1
ATOM 663 O O . GLY A 1 88 ? 16.631 -10.128 -16.554 1.00 50.22 88 GLY A O 1
ATOM 664 N N . PHE A 1 89 ? 15.892 -8.740 -14.964 1.00 49.34 89 PHE A N 1
ATOM 665 C CA . PHE A 1 89 ? 15.359 -9.794 -14.098 1.00 49.34 89 PHE A CA 1
ATOM 666 C C . PHE A 1 89 ? 13.960 -9.427 -13.599 1.00 49.34 89 PHE A C 1
ATOM 668 O O . PHE A 1 89 ? 13.751 -8.353 -13.041 1.00 49.34 89 PHE A O 1
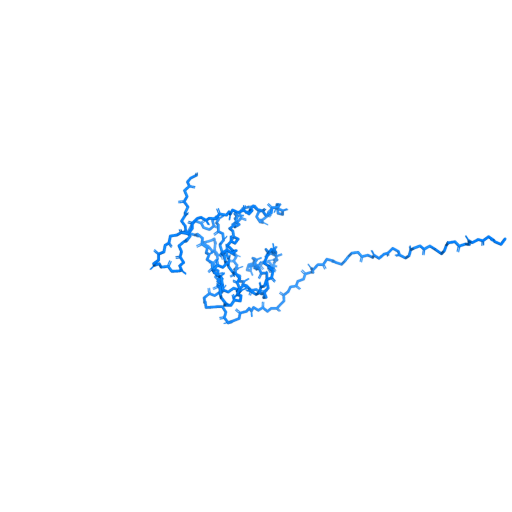ATOM 675 N N . LYS A 1 90 ? 12.993 -10.341 -13.769 1.00 45.50 90 LYS A N 1
ATOM 676 C CA . LYS A 1 90 ? 11.668 -10.260 -13.133 1.00 45.50 90 LYS A CA 1
ATOM 677 C C . LYS A 1 90 ? 11.840 -10.431 -11.626 1.00 45.50 90 LYS A C 1
ATOM 679 O O . LYS A 1 90 ? 11.716 -11.537 -11.108 1.00 45.50 90 LYS A O 1
ATOM 684 N N . THR A 1 91 ? 12.158 -9.366 -10.908 1.00 43.25 91 THR A N 1
ATOM 685 C CA . THR A 1 91 ? 12.176 -9.415 -9.446 1.00 43.25 91 THR A CA 1
ATOM 686 C C . THR A 1 91 ? 10.791 -9.050 -8.926 1.00 43.25 91 THR A C 1
ATOM 688 O O . THR A 1 91 ? 10.208 -8.016 -9.245 1.00 43.25 91 THR A O 1
ATOM 691 N N . SER A 1 92 ? 10.235 -10.016 -8.201 1.00 46.28 92 SER A N 1
AT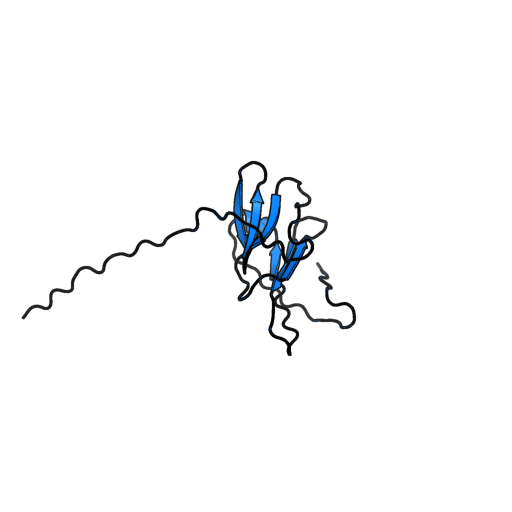OM 692 C CA . SER A 1 92 ? 8.866 -10.062 -7.704 1.00 46.28 92 SER A CA 1
ATOM 693 C C . SER A 1 92 ? 8.902 -9.822 -6.199 1.00 46.28 92 SER A C 1
ATOM 695 O O . SER A 1 92 ? 8.547 -10.705 -5.424 1.00 46.28 92 SER A O 1
ATOM 697 N N . PHE A 1 93 ? 9.405 -8.669 -5.753 1.00 48.91 93 PHE A N 1
ATOM 698 C CA . PHE A 1 93 ? 9.185 -8.270 -4.361 1.00 48.91 93 PHE A CA 1
ATOM 699 C C . PHE A 1 93 ? 7.773 -7.706 -4.260 1.00 48.91 93 PHE A C 1
ATOM 701 O O . PHE A 1 93 ? 7.562 -6.500 -4.343 1.00 48.91 93 PHE A O 1
ATOM 708 N N . CYS A 1 94 ? 6.816 -8.630 -4.169 1.00 53.59 94 CYS A N 1
ATOM 709 C CA . CYS A 1 94 ? 5.448 -8.344 -3.788 1.00 53.59 94 CYS A CA 1
ATOM 710 C C . CYS A 1 94 ? 5.362 -8.500 -2.268 1.00 53.59 94 CYS A C 1
ATOM 712 O O . CYS A 1 94 ? 5.443 -9.617 -1.759 1.00 53.59 94 CYS A O 1
ATOM 714 N N . GLY A 1 95 ? 5.295 -7.384 -1.544 1.00 57.28 95 GLY A N 1
ATOM 715 C CA . GLY A 1 95 ? 4.949 -7.419 -0.127 1.00 57.28 95 GLY A CA 1
ATOM 716 C C . GLY A 1 95 ? 3.446 -7.627 -0.024 1.00 57.28 95 GLY A C 1
ATOM 717 O O . GLY A 1 95 ? 2.702 -6.856 -0.623 1.00 57.28 95 GLY A O 1
ATOM 718 N N . ILE A 1 96 ? 3.006 -8.667 0.683 1.00 59.34 96 ILE A N 1
ATOM 719 C CA . ILE A 1 96 ? 1.600 -8.835 1.058 1.00 59.34 96 ILE A CA 1
ATOM 720 C C . ILE A 1 96 ? 1.521 -8.613 2.557 1.00 59.34 96 ILE A C 1
ATOM 722 O O . ILE A 1 96 ? 2.211 -9.289 3.316 1.00 59.34 96 ILE A O 1
ATOM 726 N N . ILE A 1 97 ? 0.705 -7.653 2.972 1.00 63.72 97 ILE A N 1
ATOM 727 C CA . ILE A 1 97 ? 0.541 -7.285 4.375 1.00 63.72 97 ILE A CA 1
ATOM 728 C C . ILE A 1 97 ? -0.929 -7.449 4.725 1.00 63.72 97 ILE A C 1
ATOM 730 O O . ILE A 1 97 ? -1.802 -7.009 3.977 1.00 63.72 97 ILE A O 1
ATOM 734 N N . ARG A 1 98 ? -1.191 -8.115 5.849 1.00 62.09 98 ARG A N 1
ATOM 735 C CA . ARG A 1 98 ? -2.532 -8.275 6.401 1.00 62.09 98 ARG A CA 1
ATOM 736 C C . ARG A 1 98 ? -2.898 -6.995 7.161 1.00 62.09 98 ARG A C 1
ATOM 738 O O . ARG A 1 98 ? -2.175 -6.590 8.069 1.00 62.09 98 ARG A O 1
ATOM 745 N N . THR A 1 99 ? -3.973 -6.330 6.753 1.00 56.75 99 THR A N 1
ATOM 746 C CA . THR A 1 99 ? -4.355 -4.980 7.200 1.00 56.75 99 THR A CA 1
ATOM 747 C C . THR A 1 99 ? -4.616 -4.928 8.706 1.00 56.75 99 THR A C 1
ATOM 749 O O . THR A 1 99 ? -4.160 -4.000 9.369 1.00 56.75 99 THR A O 1
ATOM 752 N N . GLU A 1 100 ? -5.235 -5.964 9.284 1.00 51.31 100 GLU A N 1
ATOM 753 C CA . GLU A 1 100 ? -5.478 -6.051 10.737 1.00 51.31 100 GLU A CA 1
ATOM 754 C C . GLU A 1 100 ? -4.179 -6.099 11.564 1.00 51.31 100 GLU A C 1
ATOM 756 O O . GLU A 1 100 ? -4.137 -5.610 12.688 1.00 51.31 100 GLU A O 1
ATOM 761 N N . SER A 1 101 ? -3.090 -6.631 10.997 1.00 50.44 101 SER A N 1
ATOM 762 C CA . SER A 1 101 ? -1.778 -6.688 11.653 1.00 50.44 101 SER A CA 1
ATOM 763 C C . SER A 1 101 ? -1.045 -5.343 11.599 1.00 50.44 101 SER A C 1
ATOM 765 O O . SER A 1 101 ? -0.199 -5.066 12.448 1.00 50.44 101 SER A O 1
ATOM 767 N N . CYS A 1 102 ? -1.374 -4.490 10.623 1.00 46.25 102 CYS A N 1
ATOM 768 C CA . CYS A 1 102 ? -0.798 -3.152 10.503 1.00 46.25 102 CYS A CA 1
ATOM 769 C C . CYS A 1 102 ? -1.403 -2.161 11.507 1.00 46.25 102 CYS A C 1
ATOM 771 O O . CYS A 1 102 ? -0.692 -1.279 11.979 1.00 46.25 102 CYS A O 1
ATOM 773 N N . LEU A 1 103 ? -2.682 -2.316 11.866 1.00 47.59 103 LEU A N 1
ATOM 774 C CA . LEU A 1 103 ? -3.334 -1.477 12.884 1.00 47.59 103 LEU A CA 1
ATOM 775 C C . LEU A 1 103 ? -2.788 -1.727 14.304 1.00 47.59 103 LEU A C 1
ATOM 777 O O . LEU A 1 103 ? -3.025 -0.929 15.202 1.00 47.59 103 LEU A O 1
ATOM 781 N N . LEU A 1 104 ? -2.049 -2.824 14.505 1.00 44.47 104 LEU A N 1
ATOM 782 C CA . LEU A 1 104 ? -1.519 -3.264 15.800 1.00 44.47 104 LEU A CA 1
ATOM 783 C C . LEU A 1 104 ? 0.022 -3.298 15.856 1.00 44.47 104 LEU A C 1
ATOM 785 O O . LEU A 1 104 ? 0.584 -3.958 16.727 1.00 44.47 104 LEU A O 1
ATOM 789 N N . GLY A 1 105 ? 0.730 -2.622 14.941 1.00 38.00 105 GLY A N 1
ATOM 790 C CA . GLY A 1 105 ? 2.195 -2.483 15.015 1.00 38.00 105 GLY A CA 1
ATOM 791 C C . GLY A 1 105 ? 2.983 -3.804 14.943 1.00 38.00 105 GLY A C 1
ATOM 792 O O . GLY A 1 105 ? 4.043 -3.929 15.554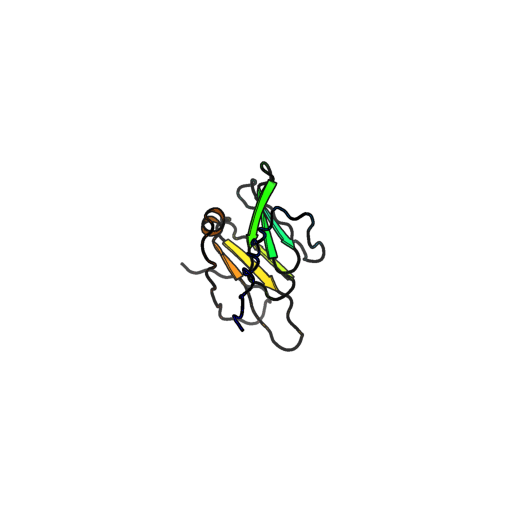 1.00 38.00 105 GLY A O 1
ATOM 793 N N . CYS A 1 106 ? 2.472 -4.819 14.237 1.00 35.38 106 CYS A N 1
ATOM 794 C CA . CYS A 1 106 ? 3.072 -6.159 14.191 1.00 35.38 106 CYS A CA 1
ATOM 795 C C . CYS A 1 106 ? 4.133 -6.318 13.073 1.00 35.38 106 CYS A C 1
ATOM 797 O O . CYS A 1 106 ? 4.033 -5.672 12.027 1.00 35.38 106 CYS A O 1
ATOM 799 N N . PRO A 1 107 ? 5.126 -7.222 13.226 1.00 38.41 107 PRO A N 1
ATOM 800 C CA . PRO A 1 107 ? 6.188 -7.428 12.239 1.00 38.41 107 PRO A CA 1
ATOM 801 C C . PRO A 1 107 ? 5.681 -8.021 10.912 1.00 38.41 107 PRO A C 1
ATOM 803 O O . PRO A 1 107 ? 4.889 -8.962 10.871 1.00 38.41 107 PRO A O 1
ATOM 806 N N . PHE A 1 108 ? 6.206 -7.477 9.811 1.00 40.84 108 PHE A N 1
ATOM 807 C CA . PHE A 1 108 ? 5.898 -7.830 8.423 1.00 40.84 108 PHE A CA 1
ATOM 808 C C . PHE A 1 108 ? 5.996 -9.336 8.135 1.00 40.84 108 PHE A C 1
ATOM 810 O O . PHE A 1 108 ? 7.062 -9.940 8.268 1.00 40.84 108 PHE A O 1
ATOM 817 N N . THR A 1 109 ? 4.924 -9.942 7.620 1.00 36.12 109 THR A N 1
ATOM 818 C CA . THR A 1 109 ? 4.980 -11.317 7.106 1.00 36.12 109 THR A CA 1
ATOM 819 C C . THR A 1 109 ? 5.373 -11.301 5.625 1.00 36.12 109 THR A C 1
ATOM 821 O O . THR A 1 109 ? 4.579 -10.962 4.754 1.00 36.12 109 THR A O 1
ATOM 824 N N . LYS A 1 110 ? 6.626 -11.650 5.307 1.00 35.94 110 LYS A N 1
ATOM 825 C CA . LYS A 1 110 ? 7.091 -11.800 3.915 1.00 35.94 110 LYS A CA 1
ATOM 826 C C . LYS A 1 110 ? 6.604 -13.136 3.345 1.00 35.94 110 LYS A C 1
ATOM 828 O O . LYS A 1 110 ? 7.076 -14.183 3.775 1.00 35.94 110 LYS A O 1
ATOM 833 N N . ALA A 1 111 ? 5.736 -13.114 2.335 1.00 34.22 111 ALA A N 1
ATOM 834 C CA . ALA A 1 111 ? 5.362 -14.309 1.574 1.00 34.22 111 ALA A CA 1
ATOM 835 C C . ALA A 1 111 ? 6.014 -14.297 0.178 1.00 34.22 111 ALA A C 1
ATOM 837 O O . ALA A 1 111 ? 5.926 -13.314 -0.554 1.00 34.22 111 ALA A O 1
ATOM 838 N N . LYS A 1 112 ? 6.686 -15.391 -0.206 1.00 29.44 112 LYS A N 1
ATOM 839 C CA . LYS A 1 112 ? 7.306 -15.568 -1.532 1.00 29.44 112 LYS A CA 1
ATOM 840 C C . LYS A 1 112 ? 6.356 -16.369 -2.427 1.00 29.44 112 LYS A C 1
ATOM 842 O O . LYS A 1 112 ? 6.153 -17.554 -2.185 1.00 29.44 112 LYS A O 1
ATOM 847 N N . LEU A 1 113 ? 5.794 -15.743 -3.461 1.00 34.94 113 LEU A N 1
ATOM 848 C CA . LEU A 1 113 ? 4.874 -16.393 -4.406 1.00 34.94 113 LEU A CA 1
ATOM 849 C C . LEU A 1 113 ? 5.578 -16.907 -5.673 1.00 34.94 113 LEU A C 1
ATOM 851 O O . LEU A 1 113 ? 6.552 -16.328 -6.157 1.00 34.94 113 LEU A O 1
ATOM 855 N N . LYS A 1 114 ? 5.067 -18.023 -6.205 1.00 29.97 114 LYS A N 1
ATOM 856 C CA . LYS A 1 114 ? 5.563 -18.731 -7.397 1.00 29.97 114 LYS A CA 1
ATOM 857 C C . LYS A 1 114 ? 4.805 -18.228 -8.639 1.00 29.97 114 LYS A C 1
ATOM 859 O O . LYS A 1 114 ? 3.585 -18.320 -8.695 1.00 29.97 114 LYS A O 1
ATOM 864 N N . LEU A 1 115 ? 5.537 -17.675 -9.608 1.00 29.08 115 LEU A N 1
ATOM 865 C CA . LEU A 1 115 ? 5.023 -17.027 -10.828 1.00 29.08 115 LEU A CA 1
ATOM 866 C C . LEU A 1 115 ? 4.376 -18.015 -11.819 1.00 29.08 115 LEU A C 1
ATOM 868 O O . LEU A 1 115 ? 4.936 -19.082 -12.061 1.00 29.08 115 LEU A O 1
ATOM 872 N N . TRP A 1 116 ? 3.289 -17.599 -12.480 1.00 25.41 116 TRP A N 1
ATOM 873 C CA . TRP A 1 116 ? 2.797 -18.188 -13.738 1.00 25.41 116 TRP A CA 1
ATOM 874 C C . TRP A 1 116 ? 2.885 -17.156 -14.880 1.00 25.41 116 TRP A C 1
ATOM 876 O O . TRP A 1 116 ? 2.704 -15.959 -14.633 1.00 25.41 116 TRP A O 1
ATOM 886 N N . PRO A 1 117 ? 3.224 -17.568 -16.117 1.00 35.38 117 PRO A N 1
ATOM 887 C CA . PRO A 1 117 ? 3.445 -16.655 -17.230 1.00 35.38 117 PRO A CA 1
ATOM 888 C C . PRO A 1 117 ? 2.116 -16.322 -17.927 1.00 35.38 117 PRO A C 1
ATOM 890 O O . PRO A 1 117 ? 1.216 -17.149 -17.948 1.00 35.38 117 PRO A O 1
ATOM 893 N N . PHE A 1 118 ? 2.048 -15.143 -18.550 1.00 30.92 118 PHE A N 1
ATOM 894 C CA . PHE A 1 118 ? 1.012 -14.650 -19.482 1.00 30.92 118 PHE A CA 1
ATOM 895 C C . PHE A 1 118 ? -0.005 -13.592 -19.033 1.00 30.92 118 PHE A C 1
ATOM 897 O O . PHE A 1 118 ? -0.692 -13.054 -19.892 1.00 30.92 118 PHE A O 1
ATOM 904 N N . LEU A 1 119 ? 0.018 -13.109 -17.789 1.00 30.67 119 LEU A N 1
ATOM 905 C CA . LEU A 1 119 ? -0.540 -11.783 -17.474 1.00 30.67 119 LEU A CA 1
ATOM 906 C C . LEU A 1 119 ? 0.205 -11.212 -16.261 1.00 30.67 119 LEU A C 1
ATOM 908 O O . LEU A 1 119 ? 0.159 -11.782 -15.176 1.00 30.67 119 LEU A O 1
ATOM 912 N N . GLN A 1 120 ? 0.983 -10.141 -16.440 1.00 33.50 120 GLN A N 1
ATOM 913 C CA . GLN A 1 120 ? 1.918 -9.624 -15.424 1.00 33.50 120 GLN A CA 1
ATOM 914 C C . GLN A 1 120 ? 1.235 -8.798 -14.316 1.00 33.50 120 GLN A C 1
ATOM 916 O O . GLN A 1 120 ? 1.642 -7.683 -14.022 1.00 33.50 120 GLN A O 1
ATOM 921 N N . MET A 1 121 ? 0.212 -9.357 -13.674 1.00 33.91 121 MET A N 1
ATOM 922 C CA . MET A 1 121 ? -0.107 -9.115 -12.263 1.00 33.91 121 MET A CA 1
ATOM 923 C C . MET A 1 121 ? -1.171 -10.132 -11.853 1.00 33.91 121 MET A C 1
ATOM 925 O O . MET A 1 121 ? -2.338 -9.995 -12.206 1.00 33.91 121 MET A O 1
ATOM 929 N N . ILE A 1 122 ? -0.769 -11.185 -11.145 1.00 28.81 122 ILE A N 1
ATOM 930 C CA . ILE A 1 122 ? -1.702 -12.160 -10.578 1.00 28.81 122 ILE A CA 1
ATOM 931 C C . ILE A 1 122 ? -1.293 -12.360 -9.118 1.00 28.81 122 ILE A C 1
ATOM 933 O O . ILE A 1 122 ? -0.354 -13.093 -8.815 1.00 28.81 122 ILE A O 1
ATOM 937 N N . CYS A 1 123 ? -1.969 -11.636 -8.223 1.00 34.47 123 CYS A N 1
ATOM 938 C CA . CYS A 1 123 ? -2.007 -11.953 -6.800 1.00 34.47 123 CYS A CA 1
ATOM 939 C C . CYS A 1 123 ? -3.162 -12.938 -6.608 1.00 34.47 123 CYS A C 1
ATOM 941 O O . CYS A 1 123 ? -4.316 -12.539 -6.766 1.00 34.47 123 CYS A O 1
ATOM 943 N N . THR A 1 124 ? -2.877 -14.199 -6.283 1.00 26.69 124 THR A N 1
ATOM 944 C CA . THR A 1 124 ? -3.934 -15.173 -5.972 1.00 26.69 124 THR A CA 1
ATOM 945 C C . THR A 1 124 ? -3.669 -15.830 -4.625 1.00 26.69 124 THR A C 1
ATOM 947 O O . THR A 1 124 ? -2.584 -16.357 -4.384 1.00 26.69 124 THR A O 1
ATOM 950 N N . TRP A 1 125 ? -4.688 -15.753 -3.769 1.00 31.72 125 TRP A N 1
ATOM 951 C CA . TRP A 1 125 ? -4.797 -16.333 -2.432 1.00 31.72 125 TRP A CA 1
ATOM 952 C C . TRP A 1 125 ? -5.153 -17.814 -2.484 1.00 31.72 125 TRP A C 1
ATOM 954 O O . TRP A 1 125 ? -5.949 -18.199 -3.336 1.00 31.72 125 TRP A O 1
ATOM 964 N N . TYR A 1 126 ? -4.674 -18.585 -1.506 1.00 23.09 126 TYR A N 1
ATOM 965 C CA . TYR A 1 126 ? -5.349 -19.794 -1.025 1.00 23.09 126 TYR A CA 1
ATOM 966 C C . TYR A 1 126 ? -5.220 -19.877 0.507 1.00 23.09 126 TYR A C 1
ATOM 968 O O . TYR A 1 126 ? -4.249 -19.350 1.048 1.00 23.09 126 TYR A O 1
ATOM 976 N N . HIS A 1 127 ? -6.260 -20.452 1.130 1.00 31.66 127 HIS A N 1
ATOM 977 C CA . HIS A 1 127 ? -6.610 -20.458 2.562 1.00 31.66 127 HIS A CA 1
ATOM 978 C C . HIS A 1 127 ? -5.471 -20.699 3.556 1.00 31.66 127 HIS A C 1
ATOM 980 O O . HIS A 1 127 ? -4.625 -21.580 3.289 1.00 31.66 127 HIS A O 1
#